Protein AF-A0A658QT98-F1 (afdb_monomer_lite)

Organism: NCBI:txid1777133

pLDDT: mean 74.95, std 18.03, range [41.84, 96.19]

Foldseek 3Di:
DPCDDDPVRVVVVPPLVVVCVVDPPRDSVPDDDPVVVVVLVVCCVVCVVVCVVVVNDPPDPPPPPPPPPPPPDDDDDD

Structure (mmCIF, N/CA/C/O backbone):
data_AF-A0A658QT98-F1
#
_entry.id   AF-A0A658QT98-F1
#
loop_
_atom_site.group_PDB
_atom_site.id
_atom_site.type_symbol
_atom_site.label_atom_id
_atom_site.label_alt_id
_atom_site.label_comp_id
_atom_site.label_asym_id
_atom_site.label_entity_id
_atom_site.label_seq_id
_atom_site.pdbx_PDB_ins_code
_atom_site.Cartn_x
_atom_site.Cartn_y
_atom_site.Cartn_z
_atom_site.occupancy
_atom_site.B_iso_or_equiv
_atom_site.auth_seq_id
_atom_site.auth_comp_id
_atom_site.auth_asym_id
_atom_site.auth_atom_id
_atom_site.pdbx_PDB_model_num
ATOM 1 N N . MET A 1 1 ? -18.073 28.450 -10.714 1.00 46.44 1 MET A N 1
ATOM 2 C CA . MET A 1 1 ? -17.040 28.401 -9.659 1.00 46.44 1 MET A CA 1
ATOM 3 C C . MET A 1 1 ? -16.539 26.975 -9.616 1.00 46.44 1 MET A C 1
ATOM 5 O O . MET A 1 1 ? -17.308 26.101 -9.244 1.00 46.44 1 MET A O 1
ATOM 9 N N . SER A 1 2 ? -15.334 26.724 -10.123 1.00 56.44 2 SER A N 1
ATOM 10 C CA . SER A 1 2 ? -14.720 25.396 -10.061 1.00 56.44 2 SER A CA 1
ATOM 11 C C . SER A 1 2 ? -14.036 25.280 -8.706 1.00 56.44 2 SER A C 1
ATOM 13 O O . SER A 1 2 ? -13.041 25.961 -8.471 1.00 56.44 2 SER A O 1
ATOM 15 N N . ASP A 1 3 ? -14.616 24.493 -7.806 1.00 60.75 3 ASP A N 1
ATOM 16 C CA . ASP A 1 3 ? -14.048 24.207 -6.491 1.00 60.75 3 ASP A CA 1
ATOM 17 C C . ASP A 1 3 ? -12.860 23.257 -6.693 1.00 60.75 3 ASP A C 1
ATOM 19 O O . ASP A 1 3 ? -13.006 22.040 -6.806 1.00 60.75 3 ASP A O 1
ATOM 23 N N . THR A 1 4 ? -11.676 23.822 -6.926 1.00 60.31 4 THR A N 1
ATOM 24 C CA . THR A 1 4 ? -10.438 23.042 -6.948 1.00 60.31 4 THR A CA 1
ATOM 25 C C . THR A 1 4 ? -10.037 22.781 -5.503 1.00 60.31 4 THR A C 1
ATOM 27 O O . THR A 1 4 ? -9.685 23.750 -4.822 1.00 60.31 4 THR A O 1
ATOM 30 N N . PRO A 1 5 ? -10.055 21.519 -5.032 1.00 62.19 5 PRO A N 1
ATOM 31 C CA . PRO A 1 5 ? -9.703 21.217 -3.657 1.00 62.19 5 PRO A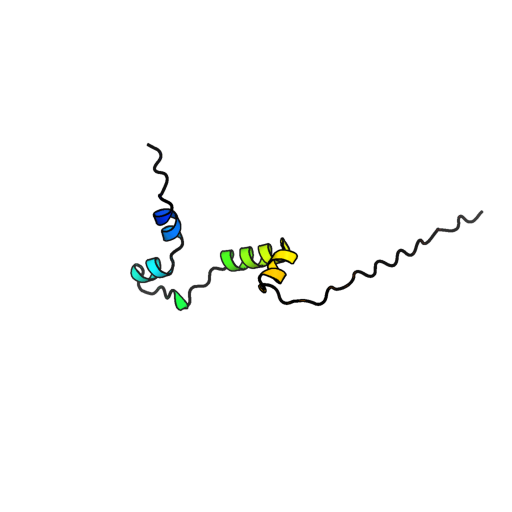 CA 1
ATOM 32 C C . PRO A 1 5 ? -8.275 21.681 -3.395 1.00 62.19 5 PRO A C 1
ATOM 34 O O . PRO A 1 5 ? -7.353 21.445 -4.186 1.00 62.19 5 PRO A O 1
ATOM 37 N N . THR A 1 6 ? -8.085 22.364 -2.274 1.00 65.25 6 THR A N 1
ATOM 38 C CA . THR A 1 6 ? -6.758 22.802 -1.855 1.00 65.25 6 THR A CA 1
ATOM 39 C C . THR A 1 6 ? -5.857 21.575 -1.662 1.00 65.25 6 THR A C 1
ATOM 41 O O . THR A 1 6 ? -6.310 20.485 -1.311 1.00 65.25 6 THR A O 1
ATOM 44 N N . ARG A 1 7 ? -4.537 21.717 -1.850 1.00 58.53 7 ARG A N 1
ATOM 45 C CA . ARG A 1 7 ? -3.568 20.601 -1.723 1.00 58.53 7 ARG A CA 1
ATOM 46 C C . ARG A 1 7 ? -3.683 19.836 -0.392 1.00 58.53 7 ARG A C 1
ATOM 48 O O . ARG A 1 7 ? -3.325 18.663 -0.317 1.00 58.53 7 ARG A O 1
ATOM 55 N N . LYS A 1 8 ? -4.158 20.513 0.657 1.00 56.59 8 LYS A N 1
ATOM 56 C CA . LYS A 1 8 ? -4.388 19.950 1.991 1.00 56.59 8 LYS A CA 1
ATOM 57 C C . LYS A 1 8 ? -5.654 19.084 2.039 1.00 56.59 8 LYS A C 1
ATOM 59 O O . LYS A 1 8 ? -5.616 18.017 2.640 1.00 56.59 8 LYS A O 1
ATOM 64 N N . GLU A 1 9 ? -6.722 19.496 1.362 1.00 58.34 9 GLU A N 1
ATOM 65 C CA . GLU A 1 9 ? -7.972 18.733 1.227 1.00 58.34 9 GLU A CA 1
ATOM 66 C C . GLU A 1 9 ? -7.793 17.508 0.329 1.00 58.34 9 GLU A C 1
ATOM 68 O O . GLU A 1 9 ? -8.259 16.429 0.676 1.00 58.34 9 GLU A O 1
ATOM 73 N N . ALA A 1 10 ? -7.019 17.624 -0.756 1.00 58.31 10 ALA A N 1
ATOM 74 C CA . ALA A 1 10 ? -6.687 16.485 -1.615 1.00 58.31 10 ALA A CA 1
ATOM 75 C C . ALA A 1 10 ? -5.908 15.383 -0.866 1.00 58.31 10 ALA A C 1
ATOM 77 O O . ALA A 1 10 ? -6.102 14.198 -1.118 1.00 58.31 10 ALA A O 1
ATOM 78 N N . ARG A 1 11 ? -5.051 15.758 0.096 1.00 54.97 11 ARG A N 1
ATOM 79 C CA . ARG A 1 11 ? -4.319 14.799 0.944 1.00 54.97 11 ARG A CA 1
ATOM 80 C C . ARG A 1 11 ? -5.215 14.086 1.957 1.00 54.97 11 ARG A C 1
ATOM 82 O O . ARG A 1 11 ? -4.910 12.959 2.327 1.00 54.97 11 ARG A O 1
ATOM 89 N N . ALA A 1 12 ? -6.302 14.724 2.386 1.00 57.31 12 ALA A N 1
ATOM 90 C CA . ALA A 1 12 ? -7.236 14.148 3.348 1.00 57.31 12 ALA A CA 1
ATOM 91 C C . ALA A 1 12 ? -8.092 13.014 2.750 1.00 57.31 12 ALA A C 1
ATOM 93 O O . ALA A 1 12 ? -8.613 12.196 3.501 1.00 57.31 12 ALA A O 1
ATOM 94 N N . VAL A 1 13 ? -8.211 12.932 1.417 1.00 59.72 13 VAL A N 1
ATOM 95 C CA . VAL A 1 13 ? -8.998 11.892 0.722 1.00 59.72 13 VAL A CA 1
ATOM 96 C C . VAL A 1 13 ? -8.428 10.484 0.944 1.00 59.72 13 VAL A C 1
ATOM 98 O O . VAL A 1 13 ? -9.186 9.521 0.984 1.00 59.72 13 VAL A O 1
ATOM 101 N N . HIS A 1 14 ? -7.116 10.361 1.164 1.00 65.44 14 HIS A N 1
ATOM 102 C CA . HIS A 1 14 ? -6.436 9.080 1.402 1.00 65.44 14 HIS A CA 1
ATOM 103 C C . HIS A 1 14 ? -5.862 8.965 2.821 1.00 65.44 14 HIS A C 1
ATOM 105 O O . HIS A 1 14 ? -4.926 8.205 3.063 1.00 65.44 14 HIS A O 1
ATOM 111 N N . ASP A 1 15 ? -6.395 9.732 3.774 1.00 84.94 15 ASP A N 1
ATOM 112 C CA . ASP A 1 15 ? -5.958 9.660 5.165 1.00 84.94 15 ASP A CA 1
ATOM 113 C C . ASP A 1 15 ? -6.786 8.618 5.934 1.00 84.94 15 ASP A C 1
ATOM 115 O O . ASP A 1 15 ? -7.779 8.923 6.599 1.00 84.94 15 ASP A O 1
ATOM 119 N N . VAL A 1 16 ? -6.368 7.354 5.827 1.00 85.31 16 VAL A N 1
ATOM 120 C CA . VAL A 1 16 ? -6.992 6.217 6.527 1.00 85.31 16 VAL A CA 1
ATOM 121 C C . VAL A 1 16 ? -6.983 6.422 8.047 1.00 85.31 16 VAL A C 1
ATOM 123 O O . VAL A 1 16 ? -7.906 5.984 8.734 1.00 85.31 16 VAL A O 1
ATOM 126 N N . ALA A 1 17 ? -5.995 7.145 8.587 1.00 85.94 17 ALA A N 1
ATOM 127 C CA . ALA A 1 17 ? -5.949 7.465 10.010 1.00 85.94 17 ALA A CA 1
ATOM 128 C C . ALA A 1 17 ? -7.045 8.470 10.399 1.00 85.94 17 ALA A C 1
ATOM 130 O O . ALA A 1 17 ? -7.684 8.317 11.442 1.00 85.94 17 ALA A O 1
ATOM 131 N N . ALA A 1 18 ? -7.315 9.468 9.555 1.00 86.12 18 ALA A N 1
ATOM 132 C CA . ALA A 1 18 ? -8.460 10.358 9.736 1.00 86.12 18 ALA A CA 1
ATOM 133 C C . ALA A 1 18 ? -9.802 9.627 9.553 1.00 86.12 18 ALA A C 1
ATOM 135 O O . ALA A 1 18 ? -10.778 9.955 10.233 1.00 86.12 18 ALA A O 1
ATOM 136 N N . LEU A 1 19 ? -9.862 8.624 8.671 1.00 85.44 19 LEU A N 1
ATOM 137 C CA . LEU A 1 19 ? -11.058 7.804 8.477 1.00 85.44 19 LEU A CA 1
ATOM 138 C C . LEU A 1 19 ? -11.358 6.928 9.702 1.00 85.44 19 LEU A C 1
ATOM 140 O O . LEU A 1 19 ? -12.506 6.877 10.140 1.00 85.44 19 LEU A O 1
ATOM 144 N N . ALA A 1 20 ? -10.342 6.306 10.304 1.00 89.62 20 ALA A N 1
ATOM 145 C CA . ALA A 1 20 ? -10.500 5.474 11.501 1.00 89.62 20 ALA A CA 1
ATOM 146 C C . ALA A 1 20 ? -11.027 6.254 12.719 1.00 89.62 20 ALA A C 1
ATOM 148 O O . ALA A 1 20 ? -11.746 5.698 13.543 1.00 89.62 20 ALA A O 1
ATOM 149 N N . GLN A 1 21 ? -10.757 7.561 12.808 1.00 88.44 21 GLN A N 1
ATOM 150 C CA . GLN A 1 21 ? -11.341 8.421 13.849 1.00 88.44 21 GLN A CA 1
ATOM 151 C C . GLN A 1 21 ? -12.855 8.614 13.686 1.00 88.44 21 GLN A C 1
ATOM 153 O O . GLN A 1 21 ? -13.548 8.915 14.656 1.00 88.44 21 GLN A O 1
ATOM 158 N N . LYS A 1 22 ? -13.369 8.482 12.459 1.00 89.00 22 LYS A N 1
ATOM 159 C CA . LYS A 1 22 ? -14.774 8.739 12.117 1.00 89.00 22 LYS A CA 1
ATOM 160 C C . LYS A 1 22 ? -15.595 7.463 11.957 1.00 89.00 22 LYS A C 1
ATOM 162 O O . LYS A 1 22 ? -16.815 7.532 12.065 1.00 89.00 22 LYS A O 1
ATOM 167 N N . LEU A 1 23 ? -14.948 6.330 11.678 1.00 86.44 23 LEU A N 1
ATOM 168 C CA . LEU A 1 23 ? -15.601 5.057 11.394 1.00 86.44 23 LEU A CA 1
ATOM 169 C C . LEU A 1 23 ? -15.304 4.026 12.497 1.00 86.44 23 LEU A C 1
ATOM 171 O O . LEU A 1 23 ? -14.245 3.395 12.478 1.00 86.44 23 LEU A O 1
ATOM 175 N N . PRO A 1 24 ? -16.235 3.817 13.447 1.00 85.00 24 PRO A N 1
ATOM 176 C CA . PRO A 1 24 ? -16.086 2.802 14.482 1.00 85.00 24 PRO A CA 1
ATOM 177 C C . PRO A 1 24 ? -15.880 1.412 13.866 1.00 85.00 24 PRO A C 1
ATOM 179 O O . PRO A 1 24 ? -16.673 0.976 13.034 1.00 85.00 24 PRO A O 1
ATOM 182 N N . GLY A 1 25 ? -14.819 0.715 14.281 1.00 86.12 25 GLY A N 1
ATOM 183 C CA . GLY A 1 25 ? -14.480 -0.630 13.799 1.00 86.12 25 GLY A CA 1
ATOM 184 C C . GLY A 1 25 ? -13.459 -0.678 12.658 1.00 86.12 25 GLY A C 1
ATOM 185 O O . GLY A 1 25 ? -12.957 -1.760 12.357 1.00 86.12 25 GLY A O 1
ATOM 186 N N . LEU A 1 26 ? -13.095 0.465 12.065 1.00 88.50 26 LEU A N 1
ATOM 187 C CA . LEU A 1 26 ? -11.945 0.543 11.167 1.00 88.50 26 LEU A CA 1
ATOM 188 C C . LEU A 1 26 ? -10.657 0.679 11.987 1.00 88.50 26 LEU A C 1
ATOM 190 O O . LEU A 1 26 ? -10.432 1.690 12.648 1.00 88.50 26 LEU A O 1
ATOM 194 N N . ASP A 1 27 ? -9.792 -0.326 11.901 1.00 88.12 27 ASP A N 1
ATOM 195 C CA . ASP A 1 27 ? -8.445 -0.272 12.462 1.00 88.12 27 ASP A CA 1
ATOM 196 C C . ASP A 1 27 ? -7.443 0.129 11.372 1.00 88.12 27 ASP A C 1
ATOM 198 O O . ASP A 1 27 ? -7.073 -0.679 10.518 1.00 88.12 27 ASP A O 1
ATOM 202 N N . ALA A 1 28 ? -6.994 1.386 11.406 1.00 87.50 28 ALA A N 1
ATOM 203 C CA . ALA A 1 28 ? -6.013 1.904 10.455 1.00 87.50 28 ALA A CA 1
ATOM 204 C C . ALA A 1 28 ? -4.672 1.153 10.504 1.00 87.50 28 ALA A C 1
ATOM 206 O O . ALA A 1 28 ? -4.002 1.061 9.480 1.00 87.50 28 ALA A O 1
ATOM 207 N N . ALA A 1 29 ? -4.281 0.588 11.653 1.00 88.12 29 ALA A N 1
ATOM 208 C CA . ALA A 1 29 ? -3.029 -0.162 11.770 1.00 88.12 29 ALA A CA 1
ATOM 209 C C . ALA A 1 29 ? -3.094 -1.525 11.064 1.00 88.12 29 ALA A C 1
ATOM 211 O O . ALA A 1 29 ? -2.061 -2.115 10.751 1.00 88.12 29 ALA A O 1
ATOM 212 N N . ARG A 1 30 ? -4.308 -2.025 10.809 1.00 89.88 30 ARG A N 1
ATOM 213 C CA . ARG A 1 30 ? -4.568 -3.286 10.102 1.00 89.88 30 ARG A CA 1
ATOM 214 C C . ARG A 1 30 ? -5.099 -3.082 8.688 1.00 89.88 30 ARG A C 1
ATOM 216 O O . ARG A 1 30 ? -5.362 -4.065 7.997 1.00 89.88 30 ARG A O 1
ATOM 223 N N . TYR A 1 31 ? -5.282 -1.835 8.266 1.00 88.50 31 TYR A N 1
ATOM 224 C CA . TYR A 1 31 ? -5.730 -1.521 6.922 1.00 88.50 31 TYR A CA 1
ATOM 225 C C . TYR A 1 31 ? -4.643 -1.881 5.907 1.00 88.50 31 TYR A C 1
ATOM 227 O O . TYR A 1 31 ? -3.476 -1.523 6.068 1.00 88.50 31 TYR A O 1
ATOM 235 N N . PHE A 1 32 ? -5.044 -2.581 4.851 1.00 90.31 32 PHE A N 1
ATOM 236 C CA . PHE A 1 32 ? -4.181 -2.937 3.737 1.00 90.31 32 PHE A CA 1
ATOM 237 C C . PHE A 1 32 ? -4.814 -2.443 2.442 1.00 90.31 32 PHE A C 1
AT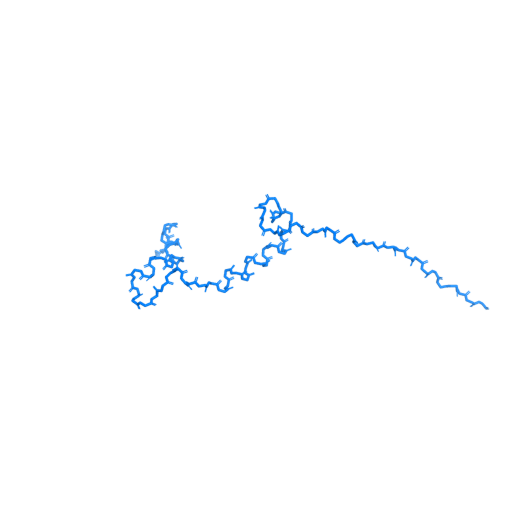OM 239 O O . PHE A 1 32 ? -5.959 -2.779 2.139 1.00 90.31 32 PHE A O 1
ATOM 246 N N . ASP A 1 33 ? -4.055 -1.654 1.687 1.00 89.75 33 ASP A N 1
ATOM 247 C CA . ASP A 1 33 ? -4.473 -1.138 0.391 1.00 89.75 33 ASP A CA 1
ATOM 248 C C . ASP A 1 33 ? -3.872 -1.997 -0.722 1.00 89.75 33 ASP A C 1
ATOM 250 O O . ASP A 1 33 ? -2.684 -1.902 -1.038 1.00 89.75 33 ASP A O 1
ATOM 254 N N . PHE A 1 34 ? -4.703 -2.863 -1.295 1.00 92.31 34 PHE A N 1
ATOM 255 C CA . PHE A 1 34 ? -4.280 -3.767 -2.358 1.00 92.31 34 PHE A CA 1
ATOM 256 C C . PHE A 1 34 ? -3.844 -3.012 -3.621 1.00 92.31 34 PHE A C 1
ATOM 258 O O . PHE A 1 34 ? -2.854 -3.387 -4.244 1.00 92.31 34 PHE A O 1
ATOM 265 N N . GLN A 1 35 ? -4.531 -1.921 -3.970 1.00 91.06 35 GLN A N 1
ATOM 266 C CA . GLN A 1 35 ? -4.202 -1.146 -5.163 1.00 91.06 35 GLN A CA 1
ATOM 267 C C . GLN A 1 35 ? -2.861 -0.427 -4.991 1.00 91.06 35 GLN A C 1
ATOM 269 O O . GLN A 1 35 ? -2.028 -0.455 -5.896 1.00 91.06 35 GLN A O 1
ATOM 274 N N . ALA A 1 36 ? -2.612 0.160 -3.817 1.00 90.50 36 ALA A N 1
ATOM 275 C CA . ALA A 1 36 ? -1.330 0.798 -3.534 1.00 90.50 36 ALA A CA 1
ATOM 276 C C . ALA A 1 36 ? -0.159 -0.204 -3.581 1.00 90.50 36 ALA A C 1
ATOM 278 O O . ALA A 1 36 ? 0.917 0.130 -4.077 1.00 90.50 36 ALA A O 1
ATOM 279 N N . ASP A 1 37 ? -0.361 -1.435 -3.099 1.00 93.75 37 ASP A N 1
ATOM 280 C CA . ASP A 1 37 ? 0.634 -2.513 -3.176 1.00 93.75 37 ASP A CA 1
ATOM 281 C C . ASP A 1 37 ? 0.899 -2.958 -4.627 1.00 93.75 37 ASP A C 1
ATOM 283 O O . ASP A 1 37 ? 2.057 -3.103 -5.029 1.00 93.75 37 ASP A O 1
ATOM 287 N N . GLU A 1 38 ? -0.143 -3.114 -5.449 1.00 96.06 38 GLU A N 1
ATOM 288 C CA . GLU A 1 38 ? 0.011 -3.426 -6.875 1.00 96.06 38 GLU A CA 1
ATOM 289 C C . GLU A 1 38 ? 0.737 -2.316 -7.642 1.00 96.06 38 GLU A C 1
ATOM 291 O O . GLU A 1 38 ? 1.686 -2.591 -8.382 1.00 96.06 38 GLU A O 1
ATOM 296 N N . GLU A 1 39 ? 0.342 -1.058 -7.441 1.00 94.75 39 GLU A N 1
ATOM 297 C CA . GLU A 1 39 ? 0.978 0.102 -8.070 1.00 94.75 39 GLU A CA 1
ATOM 298 C C . GLU A 1 39 ? 2.442 0.235 -7.643 1.00 94.75 39 GLU A C 1
ATOM 300 O O . GLU A 1 39 ? 3.314 0.501 -8.477 1.00 94.75 39 GLU A O 1
ATOM 305 N N . TYR A 1 40 ? 2.736 -0.019 -6.365 1.00 93.62 40 TYR A N 1
ATOM 306 C CA . TYR A 1 40 ? 4.100 -0.065 -5.857 1.00 93.62 40 TYR A CA 1
ATOM 307 C C . TYR A 1 40 ? 4.926 -1.146 -6.566 1.00 93.62 40 TYR A C 1
ATOM 309 O O . TYR A 1 40 ? 5.999 -0.846 -7.097 1.00 93.62 40 TYR A O 1
ATOM 317 N N . ARG A 1 41 ? 4.425 -2.386 -6.659 1.00 94.50 41 ARG A N 1
ATOM 318 C CA . ARG A 1 41 ? 5.116 -3.470 -7.384 1.00 94.50 41 ARG A CA 1
ATOM 319 C C . ARG A 1 41 ? 5.329 -3.129 -8.856 1.00 94.50 41 ARG A C 1
ATOM 321 O O . ARG A 1 41 ? 6.435 -3.303 -9.368 1.00 94.50 41 ARG A O 1
ATOM 328 N N . ALA A 1 42 ? 4.310 -2.592 -9.523 1.00 95.06 42 ALA A N 1
ATOM 329 C CA . ALA A 1 42 ? 4.404 -2.171 -10.915 1.00 95.06 42 ALA A CA 1
ATOM 330 C C . ALA A 1 42 ? 5.460 -1.070 -11.107 1.00 95.06 42 ALA A C 1
ATOM 332 O O . ALA A 1 42 ? 6.227 -1.108 -12.072 1.00 95.06 42 ALA A O 1
ATOM 333 N N . ALA A 1 43 ? 5.557 -0.117 -10.175 1.00 94.38 43 ALA A N 1
ATOM 334 C CA . ALA A 1 43 ? 6.578 0.925 -10.196 1.00 94.38 43 ALA A CA 1
ATOM 335 C C . ALA A 1 43 ? 7.997 0.352 -10.037 1.00 94.38 43 ALA A C 1
ATOM 337 O O . ALA A 1 43 ? 8.900 0.773 -10.767 1.00 94.38 43 ALA A O 1
ATOM 338 N N . LEU A 1 44 ? 8.194 -0.640 -9.157 1.00 95.44 44 LEU A N 1
ATOM 339 C CA . LEU A 1 44 ? 9.484 -1.329 -9.013 1.00 95.44 44 LEU A CA 1
ATOM 340 C C . LEU A 1 44 ? 9.918 -2.007 -10.319 1.00 95.44 44 LEU A C 1
ATOM 342 O O . LEU A 1 44 ? 11.086 -1.912 -10.698 1.00 95.44 44 LEU A O 1
ATOM 346 N N . THR A 1 45 ? 8.984 -2.646 -11.029 1.00 93.06 45 THR A N 1
ATOM 347 C CA . THR A 1 45 ? 9.252 -3.277 -12.329 1.00 93.06 45 THR A CA 1
ATOM 348 C C . THR A 1 45 ? 9.513 -2.248 -13.423 1.00 93.06 45 THR A C 1
ATOM 350 O O . THR A 1 45 ? 10.415 -2.430 -14.239 1.00 93.06 45 THR A O 1
ATOM 353 N N . ARG A 1 46 ? 8.746 -1.152 -13.450 1.00 96.19 46 ARG A N 1
ATOM 354 C CA . ARG A 1 46 ? 8.879 -0.113 -14.475 1.00 96.19 46 ARG A CA 1
ATOM 355 C C . ARG A 1 46 ? 10.214 0.615 -14.342 1.00 96.19 46 ARG A C 1
ATOM 357 O O . ARG A 1 46 ? 10.840 0.914 -15.358 1.00 96.19 46 ARG A O 1
ATOM 364 N N . TRP A 1 47 ? 10.637 0.938 -13.115 1.00 95.69 47 TRP A N 1
ATOM 365 C CA . TRP A 1 47 ? 11.784 1.814 -12.829 1.00 95.69 47 TRP A CA 1
ATOM 366 C C . TRP A 1 47 ? 12.863 1.111 -11.976 1.00 95.69 47 TRP A C 1
ATOM 368 O O . TRP A 1 47 ? 13.186 1.557 -10.869 1.00 95.69 47 TRP A O 1
ATOM 378 N N . PRO A 1 48 ? 13.503 0.043 -12.487 1.00 91.94 48 PRO A N 1
ATOM 379 C CA . PRO A 1 48 ? 14.365 -0.830 -11.685 1.00 91.94 48 PRO A CA 1
ATOM 380 C C . PRO A 1 48 ? 15.661 -0.158 -11.203 1.00 91.94 48 PRO A C 1
ATOM 382 O O . PRO A 1 48 ? 16.193 -0.488 -10.144 1.00 91.94 48 PRO A O 1
ATOM 385 N N . VAL A 1 49 ? 16.206 0.801 -11.960 1.00 94.56 49 VAL A N 1
ATOM 386 C CA . VAL A 1 49 ? 17.385 1.573 -11.525 1.00 94.56 49 VAL A CA 1
ATOM 387 C C . VAL A 1 49 ? 17.032 2.449 -10.327 1.00 94.56 49 VAL A C 1
ATOM 389 O O . VAL A 1 49 ? 17.737 2.407 -9.320 1.00 94.56 49 VAL A O 1
ATOM 392 N N . LEU A 1 50 ? 15.922 3.190 -10.408 1.00 95.06 50 LEU A N 1
ATOM 393 C CA . LEU A 1 50 ? 15.477 4.051 -9.315 1.00 95.06 50 LEU A CA 1
ATOM 394 C C . LEU A 1 50 ? 15.158 3.228 -8.064 1.00 95.06 50 LEU A C 1
ATOM 396 O O . LEU A 1 50 ? 15.613 3.573 -6.979 1.00 95.06 50 LEU A O 1
ATOM 400 N N . ALA A 1 51 ? 14.454 2.106 -8.225 1.00 94.50 51 ALA A N 1
ATOM 401 C CA . ALA A 1 51 ? 14.140 1.198 -7.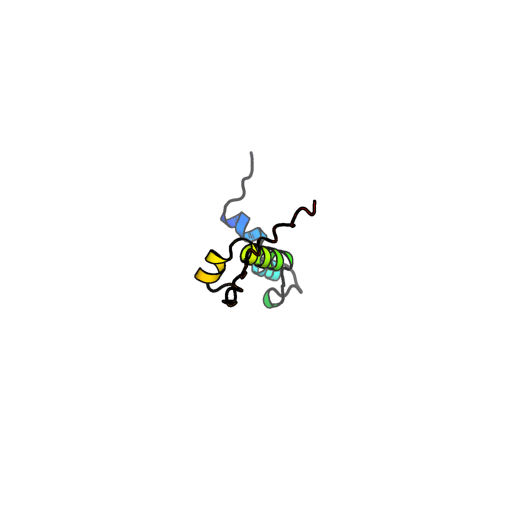128 1.00 94.50 51 ALA A CA 1
ATOM 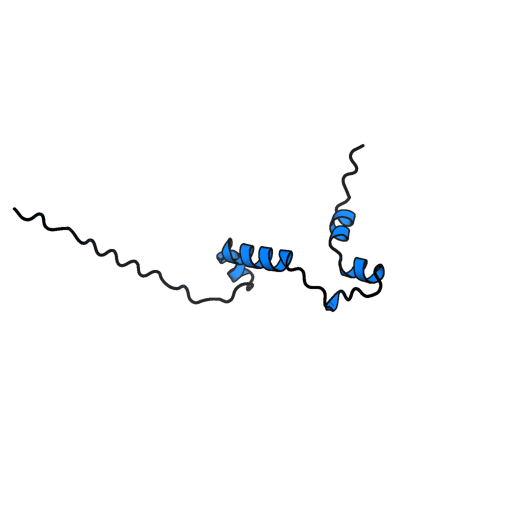402 C C . ALA A 1 51 ? 15.396 0.731 -6.371 1.00 94.50 51 ALA A C 1
ATOM 404 O O . ALA A 1 51 ? 15.405 0.716 -5.141 1.00 94.50 51 ALA A O 1
ATOM 405 N N . ARG A 1 52 ? 16.485 0.406 -7.083 1.00 92.44 52 ARG A N 1
ATOM 406 C CA . ARG A 1 52 ? 17.769 0.027 -6.463 1.00 92.44 52 ARG A CA 1
ATOM 407 C C . ARG A 1 52 ? 18.445 1.192 -5.749 1.00 92.44 52 ARG A C 1
ATOM 409 O O . ARG A 1 52 ? 18.917 1.015 -4.630 1.00 92.44 52 ARG A O 1
ATOM 416 N N . LEU A 1 53 ? 18.461 2.378 -6.358 1.00 94.75 53 LEU A N 1
ATOM 417 C CA . LEU A 1 53 ? 19.019 3.584 -5.732 1.00 94.75 53 LEU A CA 1
ATOM 418 C C . LEU A 1 53 ? 18.287 3.936 -4.433 1.00 94.75 53 LEU A C 1
ATOM 420 O O . LEU A 1 53 ? 18.916 4.301 -3.443 1.00 94.75 53 LEU A O 1
ATOM 424 N N . MET A 1 54 ? 16.966 3.765 -4.423 1.00 94.25 54 MET A N 1
ATOM 425 C CA . MET A 1 54 ? 16.126 3.983 -3.248 1.00 94.25 54 MET A CA 1
ATOM 426 C C . MET A 1 54 ? 16.124 2.803 -2.263 1.00 94.25 54 MET A C 1
ATOM 428 O O . MET A 1 54 ? 15.460 2.884 -1.235 1.00 94.25 54 MET A O 1
ATOM 432 N N .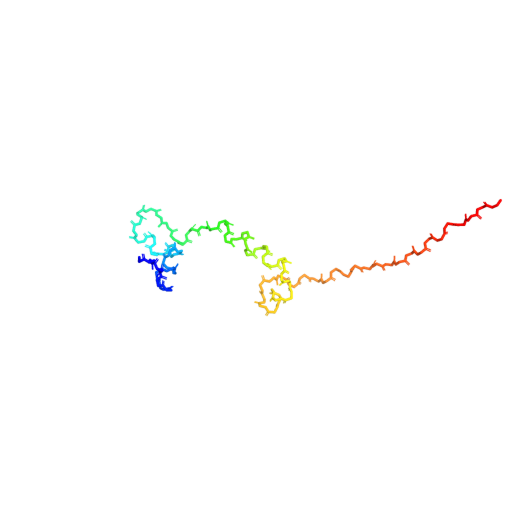 LYS A 1 55 ? 16.860 1.716 -2.547 1.00 91.50 55 LYS A N 1
ATOM 433 C CA . LYS A 1 55 ? 16.886 0.478 -1.744 1.00 91.50 55 LYS A CA 1
ATOM 434 C C . LYS A 1 55 ? 15.493 -0.152 -1.541 1.00 91.50 55 LYS A C 1
ATOM 436 O O . LYS A 1 55 ? 15.240 -0.771 -0.514 1.00 91.50 55 LYS A O 1
ATOM 441 N N . LEU A 1 56 ? 14.600 0.013 -2.520 1.00 88.69 56 LEU A N 1
ATOM 442 C CA . LEU A 1 56 ? 13.208 -0.461 -2.501 1.00 88.69 56 LEU A CA 1
ATOM 443 C C . LEU A 1 56 ? 13.025 -1.855 -3.112 1.00 88.69 56 LEU A C 1
ATOM 445 O O . LEU A 1 56 ? 12.070 -2.554 -2.785 1.00 88.69 56 LEU A O 1
ATOM 449 N N . ALA A 1 57 ? 13.927 -2.260 -4.007 1.00 79.19 57 ALA A N 1
ATOM 450 C CA . ALA A 1 57 ? 13.951 -3.603 -4.571 1.00 79.19 57 ALA A CA 1
ATOM 451 C C . ALA A 1 57 ? 15.137 -4.388 -3.994 1.00 79.19 57 ALA A C 1
ATOM 453 O O . ALA A 1 57 ? 16.220 -3.809 -3.832 1.00 79.19 57 ALA A O 1
ATOM 454 N N . PRO A 1 58 ? 14.980 -5.701 -3.733 1.00 69.56 58 PRO A N 1
ATOM 455 C CA . PRO A 1 58 ? 16.121 -6.569 -3.497 1.00 69.56 58 PRO A CA 1
ATOM 456 C C . PRO A 1 58 ? 17.111 -6.388 -4.647 1.00 69.56 58 PRO A C 1
ATOM 458 O O . PRO A 1 58 ? 16.715 -6.362 -5.815 1.00 69.56 58 PRO A O 1
ATOM 461 N N . CYS A 1 59 ? 18.397 -6.250 -4.331 1.00 58.91 59 CYS A N 1
ATOM 462 C CA . CYS A 1 59 ? 19.443 -6.313 -5.341 1.00 58.91 59 CYS A CA 1
ATOM 463 C C . CYS A 1 59 ? 19.500 -7.760 -5.851 1.00 58.91 59 CYS A C 1
ATOM 465 O O . CYS A 1 59 ? 20.301 -8.561 -5.379 1.00 58.91 59 CYS A O 1
ATOM 467 N N . ALA A 1 60 ? 18.581 -8.136 -6.741 1.00 60.09 60 ALA A N 1
ATOM 468 C CA . ALA A 1 60 ? 18.684 -9.399 -7.445 1.00 60.09 60 ALA A CA 1
ATOM 469 C C . ALA A 1 60 ? 19.964 -9.330 -8.291 1.00 60.09 60 ALA A C 1
ATOM 471 O O . ALA A 1 60 ? 20.176 -8.313 -8.970 1.00 60.09 60 ALA A O 1
ATOM 472 N N . PRO A 1 61 ? 20.836 -10.354 -8.244 1.00 51.41 61 PRO A N 1
ATOM 473 C CA . PRO A 1 61 ? 21.973 -10.401 -9.143 1.00 51.41 61 PRO A CA 1
ATOM 474 C C . PRO A 1 61 ? 21.427 -10.311 -10.566 1.00 51.41 61 PRO A C 1
ATOM 476 O O . PRO A 1 61 ? 20.490 -11.025 -10.927 1.00 51.41 61 PRO A O 1
ATOM 479 N N . LEU A 1 62 ? 21.966 -9.368 -11.340 1.00 57.47 62 LEU A N 1
ATOM 480 C CA . LEU A 1 62 ? 21.652 -9.215 -12.753 1.00 57.47 62 LEU A CA 1
ATOM 481 C C . LEU A 1 62 ? 21.833 -10.588 -13.404 1.00 57.47 62 LEU A C 1
ATOM 483 O O . LEU A 1 62 ? 22.961 -11.057 -13.532 1.00 57.47 62 LEU A O 1
ATOM 487 N N . SER A 1 63 ? 20.734 -11.247 -13.771 1.00 53.41 63 SER A N 1
ATOM 488 C CA . SER A 1 63 ? 20.811 -12.389 -14.670 1.00 53.41 63 SER A CA 1
ATOM 489 C C . SER A 1 63 ? 21.276 -11.817 -15.997 1.00 53.41 63 SER A C 1
ATOM 491 O O . SER A 1 63 ? 20.512 -11.168 -16.713 1.00 53.41 63 SER A O 1
ATOM 493 N N . VAL A 1 64 ? 22.579 -11.936 -16.242 1.00 56.44 64 VAL A N 1
ATOM 494 C CA . VAL A 1 64 ? 23.191 -11.614 -17.521 1.00 56.44 64 VAL A CA 1
ATOM 495 C C . VAL A 1 64 ? 22.479 -12.501 -18.529 1.00 56.44 64 VAL A C 1
ATOM 497 O O . VAL A 1 64 ? 22.611 -13.720 -18.489 1.00 56.44 64 VAL A O 1
ATOM 500 N N . HIS A 1 65 ? 21.661 -11.900 -19.390 1.00 51.38 65 HIS A N 1
ATOM 501 C CA . HIS A 1 65 ? 21.229 -12.577 -20.599 1.00 51.38 65 HIS A CA 1
ATOM 502 C C . HIS A 1 65 ? 22.484 -12.778 -21.443 1.00 51.38 65 HIS A C 1
ATOM 504 O O . HIS A 1 65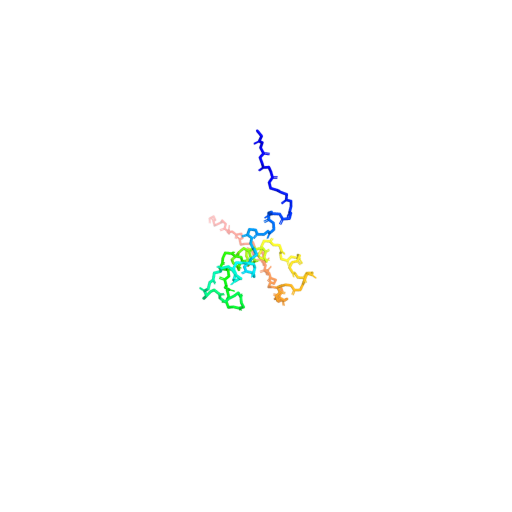 ? 22.908 -11.885 -22.175 1.00 51.38 65 HIS A O 1
ATOM 510 N N . GLU A 1 66 ? 23.109 -13.940 -21.285 1.00 47.31 66 GLU A N 1
ATOM 511 C CA . GLU A 1 66 ? 24.156 -14.440 -22.161 1.00 47.31 66 GLU A CA 1
ATOM 512 C C . GLU A 1 66 ? 23.489 -14.808 -23.493 1.00 47.31 66 GLU A C 1
ATOM 514 O O . GLU A 1 66 ? 23.160 -15.954 -23.785 1.00 47.31 66 GLU A O 1
ATOM 519 N N . GLY A 1 67 ? 23.175 -13.778 -24.278 1.00 48.03 67 GLY A N 1
ATOM 520 C CA . GLY A 1 67 ? 22.802 -13.916 -25.673 1.00 48.03 67 GLY A CA 1
ATOM 521 C C . GLY A 1 67 ? 24.050 -14.251 -26.474 1.00 48.03 67 GLY A C 1
ATOM 522 O O . GLY A 1 67 ? 24.631 -13.370 -27.104 1.00 48.03 67 GLY A O 1
ATOM 523 N N . VAL A 1 68 ? 24.477 -15.513 -26.431 1.00 53.88 68 VAL A N 1
ATOM 524 C CA . VAL A 1 68 ? 25.386 -16.053 -27.442 1.00 53.88 68 VAL A CA 1
ATOM 525 C C . VAL A 1 68 ? 24.597 -16.094 -28.744 1.00 53.88 68 VAL A C 1
ATOM 527 O O . VAL A 1 68 ? 23.723 -16.935 -28.945 1.00 53.88 68 VAL A O 1
ATOM 530 N N . GLY A 1 69 ? 24.867 -15.119 -29.609 1.00 51.53 69 GLY A N 1
ATOM 531 C CA . GLY A 1 69 ? 24.460 -15.167 -31.002 1.00 51.53 69 GLY A CA 1
ATOM 532 C C . GLY A 1 69 ? 25.190 -16.312 -31.689 1.00 51.53 69 GLY A C 1
ATOM 533 O O . GLY A 1 69 ? 26.299 -16.130 -32.182 1.00 51.53 69 GLY A O 1
ATOM 534 N N . GLU A 1 70 ? 24.575 -17.489 -31.723 1.00 43.41 70 GLU A N 1
ATOM 535 C CA . GLU A 1 70 ? 24.971 -18.542 -32.649 1.00 43.41 70 GLU A CA 1
ATOM 536 C C . GLU A 1 70 ? 24.292 -18.258 -33.992 1.00 43.41 70 GLU A C 1
ATOM 538 O O . GLU A 1 70 ? 23.106 -18.517 -34.201 1.00 43.41 70 GLU A O 1
ATOM 543 N N . VAL A 1 71 ? 25.046 -17.636 -34.899 1.00 55.16 71 VAL A N 1
ATOM 544 C CA . VAL A 1 71 ? 24.671 -17.506 -36.308 1.00 55.16 71 VAL A CA 1
ATOM 545 C C . VAL A 1 71 ? 24.770 -18.899 -36.924 1.00 55.16 71 VAL A C 1
ATOM 547 O O . VAL A 1 71 ? 25.842 -19.323 -37.345 1.00 55.16 71 VAL A O 1
ATOM 550 N N . HIS A 1 72 ? 23.658 -19.630 -36.953 1.00 41.84 72 HIS A N 1
ATOM 551 C CA . HIS A 1 72 ? 23.565 -20.871 -37.712 1.00 41.84 72 HIS A CA 1
ATOM 552 C C . HIS A 1 72 ? 23.204 -20.524 -39.162 1.00 41.84 72 HIS A C 1
ATOM 554 O O . HIS A 1 72 ? 22.040 -20.311 -39.503 1.00 41.84 72 HIS A O 1
ATOM 560 N N . GLU A 1 73 ? 24.224 -20.392 -40.008 1.00 56.84 73 GLU A N 1
ATOM 561 C CA . GLU A 1 73 ? 24.068 -20.303 -41.460 1.00 56.84 73 GLU A CA 1
ATOM 562 C C . GLU A 1 73 ? 23.546 -21.658 -41.983 1.00 56.84 73 GLU A C 1
ATOM 564 O O . GLU A 1 73 ? 24.215 -22.676 -41.788 1.00 56.84 73 GLU A O 1
ATOM 569 N N . PRO A 1 74 ? 22.370 -21.740 -42.633 1.00 55.94 74 PRO A N 1
ATOM 570 C CA . PRO A 1 74 ? 21.954 -22.986 -43.253 1.00 55.94 74 PRO A CA 1
ATOM 571 C C . PRO A 1 74 ? 22.719 -23.162 -44.566 1.00 55.94 74 PRO A C 1
ATOM 573 O O . PRO A 1 74 ? 22.485 -22.444 -45.542 1.00 55.94 74 PRO A O 1
ATOM 576 N N . ALA A 1 75 ? 23.611 -24.152 -44.594 1.00 52.34 75 ALA A N 1
ATOM 577 C CA . ALA A 1 75 ? 24.246 -24.628 -45.812 1.00 52.34 75 ALA A CA 1
ATOM 578 C C . ALA A 1 75 ? 23.173 -24.959 -46.866 1.00 52.34 75 ALA A C 1
ATOM 580 O O . ALA A 1 75 ? 22.413 -25.922 -46.741 1.00 52.34 75 ALA A O 1
ATOM 581 N N . ARG A 1 76 ? 23.111 -24.145 -47.924 1.00 52.16 76 ARG A N 1
ATOM 582 C CA . ARG A 1 76 ? 22.405 -24.488 -49.161 1.00 52.16 76 ARG A CA 1
ATOM 583 C C . ARG A 1 76 ? 23.104 -25.701 -49.773 1.00 52.16 76 ARG A C 1
ATOM 585 O O . ARG A 1 76 ? 24.204 -25.569 -50.299 1.00 52.16 76 ARG A O 1
ATOM 592 N N . SER A 1 77 ? 22.471 -26.869 -49.689 1.00 54.06 77 SER A N 1
ATOM 593 C CA . SER A 1 77 ? 22.858 -28.025 -50.503 1.00 54.06 77 SER A CA 1
ATOM 594 C C . SER A 1 77 ? 22.477 -27.765 -51.963 1.00 54.06 77 SER A C 1
ATOM 596 O O . SER A 1 77 ? 21.342 -27.368 -52.238 1.00 54.06 77 SER A O 1
ATOM 598 N N . LEU A 1 78 ? 23.452 -27.951 -52.856 1.00 58.34 78 LEU A N 1
ATOM 599 C CA . LEU A 1 78 ? 23.298 -28.097 -54.307 1.00 58.34 78 LEU A CA 1
ATOM 600 C C . LEU A 1 78 ? 23.124 -29.577 -54.654 1.00 58.34 78 LEU A C 1
ATOM 602 O O . LEU A 1 78 ? 23.763 -30.405 -53.964 1.00 58.34 78 LEU A O 1
#

InterPro domains:
  IPR024487 Cellulose biosynthesis protein BcsR-like [PF10945] (15-52)

Secondary structure (DSSP, 8-state):
------HHHHHHTT-HHHHHHHSTT--GGG---HHHHHHHHHHHHH-HHHHHHTT-S---------------------

Sequence (78 aa):
MSDTPTRKEARAVHDVAALAQKLPGLDAARYFDFQADEEYRAALTRWPVLARLMKLAPCAPLSVHEGVGEVHEPARSL

Radius of gyration: 24.94 Å; chains: 1; bounding box: 42×56×69 Å